Protein AF-A0AA39X319-F1 (afdb_monomer_lite)

Sequence (101 aa):
MASQQRSTSAAGTREKSYFEQQREELMAEIAMSFEHVLANINKLNRSLEAVITVGNEFSSVEALWSQFENVMGKEPEEVSDKSEAEGETSVGDQTEGASEA

Secondary structure (DSSP, 8-state):
----------SS--PPPHHHHHHHHHHHHHHHHHHHHHHHHHHHHHHHHHHHHHHHHTHHHHHHHHHHHHHHS----------------------------

Radius of gyration: 39.1 Å; chains: 1; bou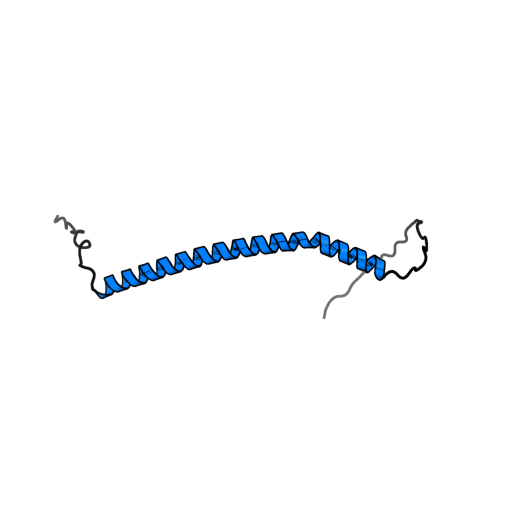nding box: 82×42×84 Å

Structure (mmCIF, N/CA/C/O backbone):
data_AF-A0AA39X319-F1
#
_entry.id   AF-A0AA39X319-F1
#
loop_
_atom_site.group_PDB
_atom_site.id
_atom_site.type_symbol
_atom_site.label_atom_id
_atom_site.label_alt_id
_atom_site.label_comp_id
_atom_site.label_asym_id
_atom_site.label_entity_id
_atom_site.label_seq_id
_atom_site.pdbx_PDB_ins_code
_atom_site.Cartn_x
_atom_site.Cartn_y
_atom_site.Cartn_z
_atom_site.occupancy
_atom_site.B_iso_or_equiv
_atom_site.auth_seq_id
_atom_site.auth_comp_id
_atom_site.auth_asym_id
_atom_site.auth_atom_id
_atom_site.pdbx_PDB_model_num
ATOM 1 N N . MET A 1 1 ? -29.409 -37.050 46.104 1.00 43.78 1 MET A N 1
ATOM 2 C CA . MET A 1 1 ? -28.922 -36.683 44.758 1.00 43.78 1 MET A CA 1
ATOM 3 C C . MET A 1 1 ? -29.501 -35.317 44.422 1.00 43.78 1 MET A C 1
ATOM 5 O O . MET A 1 1 ? -30.654 -35.242 44.029 1.00 43.78 1 MET A O 1
ATOM 9 N N . ALA A 1 2 ? -28.768 -34.241 44.709 1.00 43.66 2 ALA A N 1
ATOM 10 C CA . ALA A 1 2 ? -29.211 -32.876 44.434 1.00 43.66 2 ALA A CA 1
ATOM 11 C C . ALA A 1 2 ? -28.452 -32.373 43.202 1.00 43.66 2 ALA A C 1
ATOM 13 O O . ALA A 1 2 ? -27.233 -32.229 43.239 1.00 43.66 2 ALA A O 1
ATOM 14 N N . SER A 1 3 ? -29.179 -32.196 42.101 1.00 58.91 3 SER A N 1
ATOM 15 C CA . SER A 1 3 ? -28.662 -31.663 40.843 1.00 58.91 3 SER A CA 1
ATOM 16 C C . SER A 1 3 ? -28.376 -30.170 41.013 1.00 58.91 3 SER A C 1
ATOM 18 O O . SER A 1 3 ? -29.300 -29.374 41.182 1.00 58.91 3 SER A O 1
ATOM 20 N N . GLN A 1 4 ? -27.099 -29.784 40.998 1.00 54.69 4 GLN A N 1
ATOM 21 C CA . GLN A 1 4 ? -26.699 -28.385 40.887 1.00 54.69 4 GLN A CA 1
ATOM 22 C C . GLN A 1 4 ? -26.826 -27.954 39.424 1.00 54.69 4 GLN A C 1
ATOM 24 O O . GLN A 1 4 ? -25.937 -28.174 38.602 1.00 54.69 4 GLN A O 1
ATOM 29 N N . GLN A 1 5 ? -27.945 -27.309 39.107 1.00 56.59 5 GLN A N 1
ATOM 30 C CA . GLN A 1 5 ? -28.099 -26.554 37.874 1.00 56.59 5 GLN A CA 1
ATOM 31 C C . GLN A 1 5 ? -27.230 -25.293 37.980 1.00 56.59 5 GLN A C 1
ATOM 33 O O . GLN A 1 5 ? -27.588 -24.318 38.640 1.00 56.59 5 GLN A O 1
ATOM 38 N N . ARG A 1 6 ? -26.037 -25.331 37.381 1.00 53.41 6 ARG A N 1
ATOM 39 C CA . ARG A 1 6 ? -25.155 -24.168 37.257 1.00 53.41 6 ARG A CA 1
ATOM 40 C C . ARG A 1 6 ? -25.779 -23.215 36.237 1.00 53.41 6 ARG A C 1
ATOM 42 O O . ARG A 1 6 ? -25.636 -23.423 35.039 1.00 53.41 6 ARG A O 1
ATOM 49 N N . SER A 1 7 ? -26.482 -22.190 36.715 1.00 51.16 7 SER A N 1
ATOM 50 C CA . SER A 1 7 ? -27.016 -21.106 35.885 1.00 51.16 7 SER A CA 1
ATOM 51 C C . SER A 1 7 ? -25.885 -20.380 35.152 1.00 51.16 7 SER A C 1
ATOM 53 O O . SER A 1 7 ? -25.231 -19.492 35.696 1.00 51.16 7 SER A O 1
ATOM 55 N N . THR A 1 8 ? -25.639 -20.759 33.901 1.00 61.00 8 THR A N 1
ATOM 56 C CA . THR A 1 8 ? -24.801 -20.029 32.947 1.00 61.00 8 THR A CA 1
ATOM 57 C C . THR A 1 8 ? -25.681 -19.090 32.129 1.00 61.00 8 THR A C 1
ATOM 59 O O . THR A 1 8 ? -25.956 -19.346 30.963 1.00 61.00 8 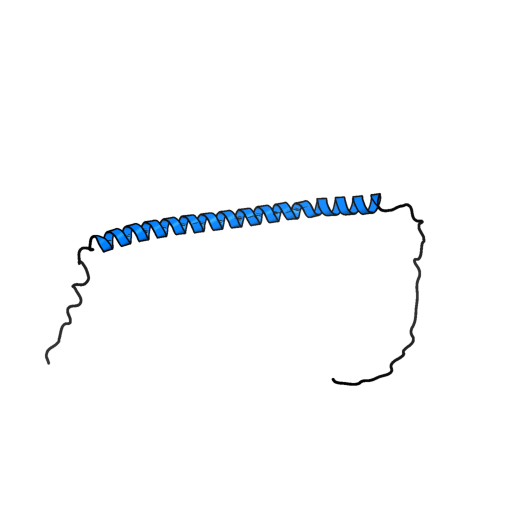THR A O 1
ATOM 62 N N . SER A 1 9 ? -26.183 -18.018 32.739 1.00 55.41 9 SER A N 1
ATOM 63 C CA . SER A 1 9 ? -26.995 -17.033 32.008 1.00 55.41 9 SER A CA 1
ATOM 64 C C . SER A 1 9 ? -27.017 -15.669 32.701 1.00 55.41 9 SER A C 1
ATOM 66 O O . SER A 1 9 ? -28.075 -15.140 33.019 1.00 55.41 9 SER A O 1
ATOM 68 N N . ALA A 1 10 ? -25.837 -15.101 32.968 1.00 53.03 10 ALA A N 1
ATOM 69 C CA . ALA A 1 10 ? -25.711 -13.718 33.449 1.00 53.03 10 ALA A CA 1
ATOM 70 C C . ALA A 1 10 ? -24.454 -12.995 32.918 1.00 53.03 10 ALA A C 1
ATOM 72 O O . ALA A 1 10 ? -23.988 -12.029 33.515 1.00 53.03 10 ALA A O 1
ATOM 73 N N . ALA A 1 11 ? -23.883 -13.458 31.801 1.00 53.50 11 ALA A N 1
ATOM 74 C CA . ALA A 1 11 ? -22.747 -12.802 31.141 1.00 53.50 11 ALA A CA 1
ATOM 75 C C . ALA A 1 11 ? -23.174 -11.879 29.978 1.00 53.50 11 ALA A C 1
ATOM 77 O O . ALA A 1 11 ? -22.328 -11.447 29.206 1.00 53.50 11 ALA A O 1
ATOM 78 N N . GLY A 1 12 ? -24.478 -11.616 29.823 1.00 57.47 12 GLY A N 1
ATOM 79 C CA . GLY A 1 12 ? -25.036 -11.020 28.604 1.00 57.47 12 GLY A CA 1
ATOM 80 C C . GLY A 1 12 ? -25.300 -9.514 28.614 1.00 57.47 12 GLY A C 1
ATOM 81 O O . GLY A 1 12 ? -25.478 -8.958 27.541 1.00 57.47 12 GLY A O 1
ATOM 82 N N . THR A 1 13 ? -25.345 -8.826 29.758 1.00 55.38 13 THR A N 1
ATOM 83 C CA . THR A 1 13 ? -25.791 -7.414 29.786 1.00 55.38 13 THR A CA 1
ATOM 84 C C . THR A 1 13 ? -25.182 -6.627 30.946 1.00 55.38 13 THR A C 1
ATOM 86 O O . THR A 1 13 ? -25.893 -5.995 31.726 1.00 55.38 13 THR A O 1
ATOM 89 N N . ARG A 1 14 ? -23.857 -6.675 31.118 1.00 65.94 14 ARG A N 1
ATOM 90 C CA . ARG A 1 14 ? -23.201 -5.601 31.877 1.00 65.94 14 ARG A CA 1
ATOM 91 C C . ARG A 1 14 ? -23.101 -4.420 30.924 1.00 65.94 14 ARG A C 1
ATOM 93 O O . ARG A 1 14 ? -22.454 -4.551 29.888 1.00 65.94 14 ARG A O 1
ATOM 100 N N . GLU A 1 15 ? -23.799 -3.326 31.225 1.00 74.94 15 GLU A N 1
ATOM 101 C CA . GLU A 1 15 ? -23.611 -2.076 30.491 1.00 74.94 15 GLU A CA 1
ATOM 102 C C . GLU A 1 15 ? -22.115 -1.756 30.483 1.00 74.94 15 GLU A C 1
ATOM 104 O O . GLU A 1 15 ? -21.471 -1.745 31.537 1.00 74.94 15 GLU A O 1
ATOM 109 N N . LYS A 1 16 ? -21.551 -1.601 29.279 1.00 79.12 16 LYS A N 1
ATOM 110 C CA . LYS A 1 16 ? -20.127 -1.321 29.102 1.00 79.12 16 LYS A CA 1
ATOM 111 C C . LYS A 1 16 ? -19.806 -0.041 29.855 1.00 79.12 16 LYS A C 1
ATOM 113 O O . LYS A 1 16 ? -20.472 0.976 29.645 1.00 79.12 16 LYS A O 1
ATOM 118 N N . SER A 1 17 ? -18.783 -0.095 30.702 1.00 90.25 17 SER A N 1
ATOM 119 C CA . SER A 1 17 ? -18.296 1.102 31.388 1.00 90.25 17 SER A CA 1
ATOM 120 C C . SER A 1 17 ? -17.900 2.160 30.354 1.00 90.25 17 SER A C 1
ATOM 122 O O . SER A 1 17 ? -17.485 1.817 29.246 1.00 90.25 17 SER A O 1
ATOM 124 N N . TYR A 1 18 ? -17.977 3.441 30.714 1.00 93.06 18 TYR A N 1
ATOM 125 C CA . TYR A 1 18 ? -17.542 4.547 29.853 1.00 93.06 18 TYR A CA 1
ATOM 126 C C . TYR A 1 18 ? -16.145 4.296 29.247 1.00 93.06 18 TYR A C 1
ATOM 128 O O . TYR A 1 18 ? -15.937 4.467 28.049 1.00 93.06 18 TYR A O 1
ATOM 136 N N . PHE A 1 19 ? -15.212 3.768 30.049 1.00 95.31 19 PHE A N 1
ATOM 137 C CA . PHE A 1 19 ? -13.868 3.408 29.586 1.00 95.31 19 PHE A CA 1
ATOM 138 C C . PHE A 1 19 ? -13.846 2.258 28.570 1.00 95.31 19 PHE A C 1
ATOM 140 O O . PHE A 1 19 ? -12.978 2.223 27.704 1.00 95.31 19 PHE A O 1
ATOM 147 N N . GLU A 1 20 ? -14.773 1.304 28.662 1.00 94.12 20 GLU A N 1
ATOM 148 C CA . GLU A 1 20 ? -14.863 0.198 27.704 1.00 94.12 20 GLU A CA 1
ATOM 149 C C . GLU A 1 20 ? -15.440 0.658 26.366 1.00 94.12 20 GLU A C 1
ATOM 151 O O . GLU A 1 20 ? -14.953 0.211 25.331 1.00 94.12 20 GLU A O 1
ATOM 156 N N . GLN A 1 21 ? -16.417 1.571 26.384 1.00 94.75 21 GLN A N 1
ATOM 157 C CA . GLN A 1 21 ? -16.941 2.193 25.163 1.00 94.75 21 GLN A CA 1
ATOM 158 C C . GLN A 1 21 ? -15.865 3.033 24.474 1.00 94.75 21 GLN A C 1
ATOM 160 O O . GLN A 1 21 ? -15.621 2.856 23.286 1.00 94.75 21 GLN A O 1
ATOM 165 N N . GLN A 1 22 ? -15.152 3.872 25.230 1.00 96.31 22 GLN A N 1
ATOM 166 C CA . GLN A 1 22 ? -14.077 4.691 24.673 1.00 96.31 22 GLN A CA 1
ATOM 167 C C . GLN A 1 22 ? -12.908 3.839 24.152 1.00 96.31 22 GLN A C 1
ATOM 169 O O . GLN A 1 22 ? -12.313 4.156 23.126 1.00 96.31 22 GLN A O 1
ATOM 174 N N . ARG A 1 23 ? -12.598 2.713 24.812 1.00 96.12 23 ARG A N 1
ATOM 175 C CA . ARG A 1 23 ? -11.630 1.737 24.291 1.00 96.12 23 ARG A CA 1
ATOM 176 C C . ARG A 1 23 ? -12.090 1.155 22.958 1.00 96.12 23 ARG A C 1
ATOM 178 O O . ARG A 1 23 ? -11.274 1.019 22.059 1.00 96.12 23 ARG A O 1
ATOM 185 N N . GLU A 1 24 ? -13.356 0.770 22.842 1.00 95.69 24 GLU A N 1
ATOM 186 C CA . GLU A 1 24 ? -13.903 0.189 21.613 1.00 95.69 24 GLU A CA 1
ATOM 187 C C . GLU A 1 24 ? -13.898 1.192 20.456 1.00 95.69 24 GLU A C 1
ATOM 189 O O . GLU A 1 24 ? -13.514 0.825 19.350 1.00 95.69 24 GLU A O 1
ATOM 194 N N . GLU A 1 25 ? -14.224 2.456 20.725 1.00 96.25 25 GLU A N 1
ATOM 195 C CA . GLU A 1 25 ? -14.136 3.545 19.749 1.00 96.25 25 GLU A CA 1
ATOM 196 C C . GLU A 1 25 ? -12.697 3.742 19.251 1.00 96.25 25 GLU A C 1
ATOM 198 O O . GLU A 1 25 ? -12.448 3.693 18.047 1.00 96.25 25 GLU A O 1
ATOM 203 N N . LEU A 1 26 ? -11.728 3.847 20.168 1.00 98.06 26 LEU A N 1
ATOM 204 C CA . LEU A 1 26 ? -10.310 3.951 19.810 1.00 98.06 26 LEU A CA 1
ATOM 205 C C . LEU A 1 26 ? -9.812 2.709 19.061 1.00 98.06 26 LEU A C 1
ATOM 207 O O . LEU A 1 26 ? -9.035 2.820 18.118 1.00 98.06 26 LEU A O 1
ATOM 211 N N . MET A 1 27 ? -10.253 1.511 19.451 1.00 97.75 27 MET A N 1
ATOM 212 C CA . MET A 1 27 ? -9.899 0.278 18.745 1.00 97.75 27 MET A CA 1
ATOM 213 C C . MET A 1 27 ? -10.478 0.244 17.329 1.00 97.75 27 MET A C 1
ATOM 215 O O . MET A 1 27 ? -9.794 -0.216 16.416 1.00 97.75 27 MET A O 1
ATOM 219 N N . ALA A 1 28 ? -11.701 0.738 17.134 1.00 97.69 28 ALA A N 1
ATOM 220 C CA . ALA A 1 28 ? -12.311 0.852 15.815 1.00 97.69 28 ALA A CA 1
ATOM 221 C C . ALA A 1 28 ? -11.559 1.866 14.940 1.00 97.69 28 ALA A C 1
ATOM 223 O O . ALA A 1 28 ? -11.273 1.577 13.779 1.00 97.69 28 ALA A O 1
ATOM 224 N N . GLU A 1 29 ? -11.166 3.013 15.499 1.00 98.12 29 GLU A N 1
ATOM 225 C CA . GLU A 1 29 ? -10.343 4.004 14.799 1.00 98.12 29 GLU A CA 1
ATOM 226 C C . GLU A 1 29 ? -8.978 3.430 14.401 1.00 98.12 29 GLU A C 1
ATOM 228 O O . GLU A 1 29 ? -8.557 3.547 13.247 1.00 98.12 29 GLU A O 1
ATOM 233 N N . ILE A 1 30 ? -8.318 2.724 15.324 1.00 98.12 30 ILE A N 1
ATOM 234 C CA . ILE A 1 30 ? -7.058 2.030 15.053 1.00 98.12 30 ILE A CA 1
ATOM 235 C C . ILE A 1 30 ? -7.246 1.007 13.926 1.00 98.12 30 ILE A C 1
ATOM 237 O O . ILE A 1 30 ? -6.440 0.983 12.996 1.00 98.12 30 ILE A O 1
ATOM 241 N N . ALA A 1 31 ? -8.309 0.201 13.955 1.00 98.19 31 ALA A N 1
ATOM 242 C CA . ALA A 1 31 ? -8.588 -0.781 12.909 1.00 98.19 31 ALA A CA 1
ATOM 243 C C . ALA A 1 31 ? -8.762 -0.121 11.530 1.00 98.19 31 ALA A C 1
ATOM 245 O O . ALA A 1 31 ? -8.096 -0.528 10.577 1.00 98.19 31 ALA A O 1
ATOM 246 N N . MET A 1 32 ? -9.555 0.953 11.436 1.00 98.19 32 MET A N 1
ATOM 247 C CA . MET A 1 32 ? -9.712 1.723 10.194 1.00 98.19 32 MET A CA 1
ATOM 248 C C . MET A 1 32 ? -8.375 2.299 9.706 1.00 98.19 32 MET A C 1
ATOM 250 O O . MET A 1 32 ? -8.055 2.235 8.518 1.00 98.19 32 MET A O 1
ATOM 254 N N . SER A 1 33 ? -7.550 2.819 10.620 1.00 98.00 33 SER A N 1
ATOM 255 C CA . SER A 1 33 ? -6.226 3.341 10.271 1.00 98.00 33 SER A CA 1
ATOM 256 C C . SER A 1 33 ? -5.301 2.248 9.717 1.00 98.00 33 SER A C 1
ATOM 258 O O . SER A 1 33 ? -4.581 2.480 8.744 1.00 98.00 33 SER A O 1
ATOM 260 N N . PHE A 1 34 ? -5.368 1.028 10.261 1.00 98.00 34 PHE A N 1
ATOM 261 C CA . PHE A 1 34 ? -4.608 -0.112 9.755 1.00 98.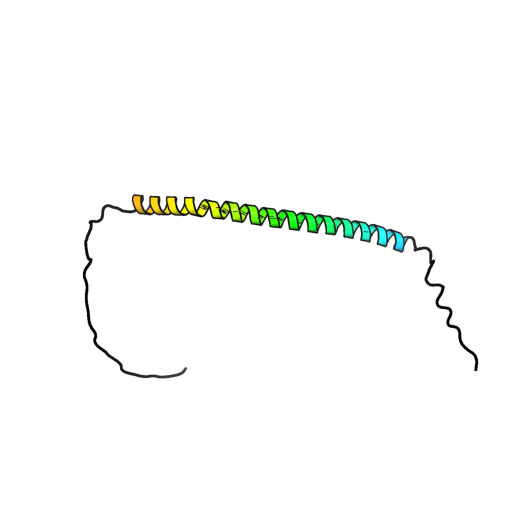00 34 PHE A CA 1
ATOM 262 C C . PHE A 1 34 ? -5.084 -0.556 8.375 1.00 98.00 34 PHE A C 1
ATOM 264 O O . PHE A 1 34 ? -4.249 -0.822 7.512 1.00 98.00 34 PHE A O 1
ATOM 271 N N . GLU A 1 35 ? -6.392 -0.585 8.125 1.00 98.12 35 GLU A N 1
ATOM 272 C CA . GLU A 1 35 ? -6.932 -0.878 6.793 1.00 98.12 35 GLU A CA 1
ATOM 273 C C . GLU A 1 35 ? -6.433 0.131 5.752 1.00 98.12 35 GLU A C 1
ATOM 275 O O . GLU A 1 35 ? -6.002 -0.256 4.662 1.00 98.12 35 GLU A O 1
ATOM 280 N N . HIS A 1 36 ? -6.391 1.418 6.110 1.00 98.19 36 HIS A N 1
ATOM 281 C CA . HIS A 1 36 ? -5.823 2.461 5.257 1.00 98.19 36 HIS A CA 1
ATOM 282 C C . HIS A 1 36 ? -4.332 2.226 4.977 1.00 98.19 36 HIS A C 1
ATOM 284 O O . HIS A 1 36 ? -3.894 2.333 3.830 1.00 98.19 36 HIS A O 1
ATOM 290 N N . VAL A 1 37 ? -3.538 1.876 5.995 1.00 98.44 37 VAL A N 1
ATOM 291 C CA . VAL A 1 37 ? -2.110 1.559 5.822 1.00 98.44 37 VAL A CA 1
ATOM 292 C C . VAL A 1 37 ? -1.923 0.344 4.911 1.00 98.44 37 VAL A C 1
ATOM 294 O O . VAL A 1 37 ? -1.102 0.397 3.995 1.00 98.44 37 VAL A O 1
ATOM 297 N N . LEU A 1 38 ? -2.707 -0.719 5.093 1.00 98.31 38 LEU A N 1
ATOM 298 C CA . LEU A 1 38 ? -2.655 -1.914 4.245 1.00 98.31 38 LEU A CA 1
ATOM 299 C C . LEU A 1 38 ? -3.007 -1.591 2.788 1.00 98.31 38 LEU A C 1
ATOM 301 O O . LEU A 1 38 ? -2.302 -2.014 1.869 1.00 98.31 38 LEU A O 1
ATOM 305 N N . ALA A 1 39 ? -4.055 -0.796 2.560 1.00 98.25 39 ALA A N 1
ATOM 306 C CA . ALA A 1 39 ? -4.419 -0.333 1.225 1.00 98.25 39 ALA A CA 1
ATOM 307 C C . ALA A 1 39 ? -3.291 0.496 0.583 1.00 98.25 39 ALA A C 1
ATOM 309 O O . ALA A 1 39 ? -2.961 0.296 -0.590 1.00 98.25 39 ALA A O 1
ATOM 310 N N . ASN A 1 40 ? -2.654 1.377 1.358 1.00 98.19 40 ASN A N 1
ATOM 311 C CA . ASN A 1 40 ? -1.530 2.188 0.898 1.00 98.19 40 ASN A CA 1
ATOM 312 C C . ASN A 1 40 ? -0.302 1.339 0.547 1.00 98.19 40 ASN A C 1
ATOM 314 O O . ASN A 1 40 ? 0.313 1.576 -0.491 1.00 98.19 40 ASN A O 1
ATOM 318 N N . ILE A 1 41 ? 0.032 0.325 1.352 1.00 98.19 41 ILE A N 1
ATOM 319 C CA . ILE A 1 41 ? 1.140 -0.600 1.069 1.00 98.19 41 ILE A CA 1
ATOM 320 C C . ILE A 1 41 ? 0.866 -1.393 -0.210 1.00 98.19 41 ILE A C 1
ATOM 322 O O . ILE A 1 41 ? 1.743 -1.495 -1.065 1.00 98.19 41 ILE A O 1
ATOM 326 N N . ASN A 1 42 ? -0.356 -1.895 -0.393 1.00 97.88 42 ASN A N 1
ATOM 327 C CA . ASN A 1 42 ? -0.732 -2.601 -1.619 1.00 97.88 42 ASN A CA 1
ATOM 328 C C . ASN A 1 42 ? -0.629 -1.694 -2.854 1.00 97.88 42 ASN A C 1
ATOM 330 O O . ASN A 1 42 ? -0.168 -2.125 -3.912 1.00 97.88 42 ASN A O 1
ATOM 334 N N . LYS A 1 43 ? -1.019 -0.420 -2.727 1.00 98.12 43 LYS A N 1
ATOM 335 C CA . LYS A 1 43 ? -0.855 0.571 -3.797 1.00 98.12 43 LYS A CA 1
ATOM 336 C C . LYS A 1 43 ? 0.621 0.846 -4.094 1.00 98.12 43 LYS A C 1
ATOM 338 O O . LYS A 1 43 ? 1.000 0.890 -5.262 1.00 98.12 43 LYS A O 1
ATOM 343 N N . LEU A 1 44 ? 1.442 1.007 -3.057 1.00 97.94 44 LEU A N 1
ATOM 344 C CA . LEU A 1 44 ? 2.882 1.215 -3.188 1.00 97.94 44 LEU A CA 1
ATOM 345 C C . LEU A 1 44 ? 3.549 0.026 -3.887 1.00 97.94 44 LEU A C 1
ATOM 347 O O . LEU A 1 44 ? 4.317 0.225 -4.822 1.00 97.94 44 LEU A O 1
ATOM 351 N N . ASN A 1 45 ? 3.217 -1.200 -3.490 1.00 98.12 45 ASN A N 1
ATOM 352 C CA . ASN A 1 45 ? 3.762 -2.411 -4.094 1.00 98.12 45 ASN A CA 1
ATOM 353 C C . ASN A 1 45 ? 3.471 -2.471 -5.608 1.00 98.12 45 ASN A C 1
ATOM 355 O O . ASN A 1 45 ? 4.405 -2.568 -6.398 1.00 98.12 45 ASN A O 1
ATOM 359 N N . ARG A 1 46 ? 2.219 -2.233 -6.025 1.00 98.00 46 ARG A N 1
ATOM 360 C CA . ARG A 1 46 ? 1.865 -2.137 -7.456 1.00 98.00 46 ARG A CA 1
ATOM 361 C C . ARG A 1 46 ? 2.624 -1.030 -8.185 1.00 98.00 46 ARG A C 1
ATOM 363 O O . ARG A 1 46 ? 2.984 -1.186 -9.347 1.00 98.00 46 ARG A O 1
ATOM 370 N N . SER A 1 47 ? 2.857 0.105 -7.522 1.00 96.75 47 SER A N 1
ATOM 371 C CA . SER A 1 47 ? 3.640 1.192 -8.118 1.00 96.75 47 SER A CA 1
ATOM 372 C C . SER A 1 47 ? 5.111 0.811 -8.308 1.00 96.75 47 SER A C 1
ATOM 374 O O . SER A 1 47 ? 5.690 1.166 -9.329 1.00 96.75 47 SER A O 1
ATOM 376 N N . LEU A 1 48 ? 5.696 0.038 -7.386 1.00 97.88 48 LEU A N 1
ATOM 377 C CA . LEU A 1 48 ? 7.056 -0.482 -7.525 1.00 97.88 48 LEU A CA 1
ATOM 378 C C . LEU A 1 48 ? 7.146 -1.500 -8.661 1.00 97.88 48 LEU A C 1
ATOM 380 O O . LEU A 1 48 ? 8.054 -1.402 -9.475 1.00 97.88 48 LEU A O 1
ATOM 384 N N . GLU A 1 49 ? 6.189 -2.421 -8.770 1.00 97.06 49 GLU A N 1
ATOM 385 C CA . GLU A 1 49 ? 6.121 -3.367 -9.891 1.00 97.06 49 GLU A CA 1
ATOM 386 C C . GLU A 1 49 ? 6.012 -2.645 -11.241 1.00 97.06 49 GLU A C 1
ATOM 388 O O . GLU A 1 49 ? 6.710 -2.997 -12.194 1.00 97.06 49 GLU A O 1
ATOM 393 N N . ALA A 1 50 ? 5.193 -1.591 -11.318 1.00 96.00 50 ALA A N 1
ATOM 394 C CA . ALA A 1 50 ? 5.086 -0.763 -12.515 1.00 96.00 50 ALA A CA 1
ATOM 395 C C . ALA A 1 50 ? 6.414 -0.064 -12.848 1.00 96.00 50 ALA A C 1
ATOM 397 O O . ALA A 1 50 ? 6.838 -0.078 -14.001 1.00 96.00 50 ALA A O 1
ATOM 398 N N . VAL A 1 51 ? 7.101 0.506 -11.850 1.00 96.12 51 VAL A N 1
ATOM 399 C CA . VAL A 1 51 ? 8.414 1.146 -12.039 1.00 96.12 51 VAL A CA 1
ATOM 400 C C . VAL A 1 51 ? 9.474 0.136 -12.477 1.00 96.12 51 VAL A C 1
ATOM 402 O O . VAL A 1 51 ? 10.234 0.437 -13.390 1.00 96.12 51 VAL A O 1
ATOM 405 N N . ILE A 1 52 ? 9.515 -1.062 -11.885 1.00 93.44 52 ILE A N 1
ATOM 406 C CA . ILE A 1 52 ? 10.437 -2.137 -12.288 1.00 93.4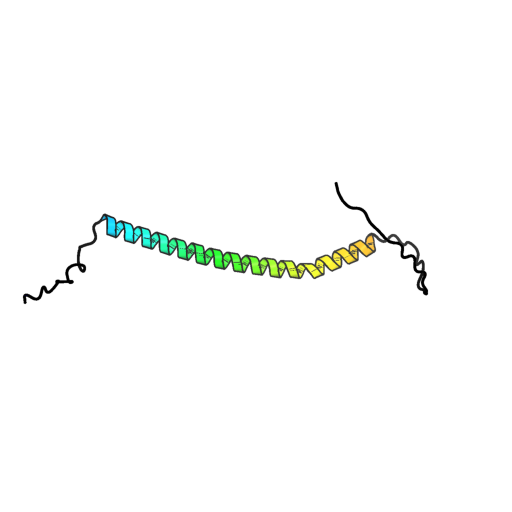4 52 ILE A CA 1
ATOM 407 C C . ILE A 1 52 ? 10.166 -2.552 -13.735 1.00 93.44 52 ILE A C 1
ATOM 409 O O . ILE A 1 52 ? 11.099 -2.678 -14.523 1.00 93.44 52 ILE A O 1
ATOM 413 N N . THR A 1 53 ? 8.892 -2.711 -14.101 1.00 94.81 53 THR A N 1
ATOM 414 C CA . THR A 1 53 ? 8.491 -3.050 -15.472 1.00 94.81 53 THR A CA 1
ATOM 415 C C . THR A 1 53 ? 8.985 -1.993 -16.457 1.00 94.81 53 THR A C 1
ATOM 417 O O . THR A 1 53 ? 9.666 -2.335 -17.415 1.00 94.81 53 THR A O 1
ATOM 420 N N . VAL A 1 54 ? 8.732 -0.707 -16.186 1.00 91.25 54 VAL A N 1
ATOM 421 C CA . VAL A 1 54 ? 9.239 0.402 -17.015 1.00 91.25 54 VAL A CA 1
ATOM 422 C C . VAL A 1 54 ? 10.771 0.438 -17.037 1.00 91.25 54 VAL A C 1
ATOM 424 O O . VAL A 1 54 ? 11.360 0.715 -18.075 1.00 91.25 54 VAL A O 1
ATOM 427 N N . GLY A 1 55 ? 11.430 0.130 -15.918 1.00 91.19 55 GLY A N 1
ATOM 428 C CA . GLY A 1 55 ? 12.886 0.029 -15.832 1.00 91.19 55 GLY A CA 1
ATOM 429 C C . GLY A 1 55 ? 13.463 -1.021 -16.783 1.00 91.19 55 GLY A C 1
ATOM 430 O O . GLY A 1 55 ? 14.449 -0.750 -17.464 1.00 91.19 55 GLY A O 1
ATOM 431 N N . ASN A 1 56 ? 12.814 -2.182 -16.892 1.00 91.75 56 ASN A N 1
ATOM 432 C CA . ASN A 1 56 ? 13.232 -3.244 -17.808 1.00 91.75 56 ASN A CA 1
ATOM 433 C C . ASN A 1 56 ? 13.125 -2.825 -19.284 1.00 91.75 56 ASN A C 1
ATOM 435 O O . ASN A 1 56 ? 13.959 -3.235 -20.090 1.00 91.75 56 ASN A O 1
ATOM 439 N N . GLU A 1 57 ? 12.163 -1.967 -19.641 1.00 91.00 57 GLU A N 1
ATOM 440 C CA . GLU A 1 57 ? 12.027 -1.445 -21.012 1.00 91.00 57 GLU A CA 1
ATOM 441 C C . GLU A 1 57 ? 13.253 -0.619 -21.455 1.00 91.00 57 GLU A C 1
ATOM 443 O O . GLU A 1 57 ? 13.554 -0.526 -22.649 1.00 91.00 57 GLU A O 1
ATOM 448 N N . PHE A 1 58 ? 14.030 -0.075 -20.509 1.00 91.50 58 PHE A N 1
ATOM 449 C CA . PHE A 1 58 ? 15.279 0.628 -20.811 1.00 91.50 58 PHE A CA 1
ATOM 450 C C . PHE A 1 58 ? 16.471 -0.296 -21.097 1.00 91.50 58 PHE A C 1
ATOM 452 O O . PHE A 1 58 ? 17.497 0.201 -21.556 1.00 91.50 58 PHE A O 1
ATOM 459 N N . SER A 1 59 ? 16.354 -1.619 -20.927 1.00 88.75 59 SER A N 1
ATOM 460 C CA . SER A 1 59 ? 17.432 -2.566 -21.271 1.00 88.75 59 SER A CA 1
ATOM 461 C C . SER A 1 59 ? 17.800 -2.510 -22.762 1.00 88.75 59 SER A C 1
ATOM 463 O O . SER A 1 59 ? 18.971 -2.574 -23.135 1.00 88.75 59 SER A O 1
ATOM 465 N N . SER A 1 60 ? 16.810 -2.300 -23.636 1.00 88.25 60 SER A N 1
ATOM 466 C CA . SER A 1 60 ? 17.053 -2.094 -25.071 1.00 88.25 60 SER A CA 1
ATOM 467 C C . SER A 1 60 ? 17.851 -0.814 -25.352 1.00 88.25 60 SER A C 1
ATOM 469 O O . SER A 1 60 ? 18.719 -0.794 -26.222 1.00 88.25 60 SER A O 1
ATOM 471 N N . VAL A 1 61 ? 17.592 0.246 -24.581 1.00 90.06 61 VAL A N 1
ATOM 472 C CA . VAL A 1 61 ? 18.303 1.524 -24.670 1.00 90.06 61 VAL A CA 1
ATOM 473 C C . VAL A 1 61 ? 19.734 1.357 -24.165 1.00 90.06 61 VAL A C 1
ATOM 475 O O . VAL A 1 61 ? 20.660 1.783 -24.845 1.00 90.06 61 VAL A O 1
ATOM 478 N N . GLU A 1 62 ? 19.938 0.676 -23.038 1.00 88.81 62 GLU A N 1
ATOM 479 C CA . GLU A 1 62 ? 21.266 0.322 -22.518 1.00 88.81 62 GLU A CA 1
ATOM 480 C C . GLU A 1 62 ? 22.106 -0.437 -23.559 1.00 88.81 62 GLU A C 1
ATOM 482 O O . GLU A 1 62 ? 23.248 -0.059 -23.821 1.00 88.81 62 GLU A O 1
ATOM 487 N N . ALA A 1 63 ? 21.530 -1.447 -24.219 1.00 90.62 63 ALA A N 1
ATOM 488 C CA . ALA A 1 63 ? 22.215 -2.198 -25.269 1.00 90.62 63 ALA A CA 1
ATOM 489 C C . ALA A 1 63 ? 22.633 -1.308 -26.455 1.00 90.62 63 ALA A C 1
ATOM 491 O O . ALA A 1 63 ? 23.728 -1.470 -26.996 1.00 90.62 63 ALA A O 1
ATOM 492 N N . LEU A 1 64 ? 21.796 -0.337 -26.838 1.00 90.19 64 LEU A N 1
ATOM 493 C CA . LEU A 1 64 ? 22.122 0.629 -27.891 1.00 90.19 64 LEU A CA 1
ATOM 494 C C . LEU A 1 64 ? 23.255 1.574 -27.479 1.00 90.19 64 LEU A C 1
ATOM 496 O O . LEU A 1 64 ? 24.141 1.843 -28.289 1.00 90.19 64 LEU A O 1
ATOM 500 N N . TRP A 1 65 ? 23.264 2.053 -26.233 1.00 91.81 65 TRP A N 1
ATOM 501 C CA . TRP A 1 65 ? 24.367 2.874 -25.725 1.00 91.81 65 TRP A CA 1
ATOM 502 C C . TRP A 1 65 ? 25.668 2.078 -25.626 1.00 91.81 65 TRP A C 1
ATOM 504 O O . TRP A 1 65 ? 26.711 2.596 -26.011 1.00 91.81 65 TRP A O 1
ATOM 514 N N . SER A 1 66 ? 25.609 0.809 -25.218 1.00 89.88 66 SER A N 1
ATOM 515 C CA . SER A 1 66 ? 26.766 -0.093 -25.234 1.00 89.88 66 SER A CA 1
ATOM 516 C C . SER A 1 66 ? 27.293 -0.315 -26.656 1.00 89.88 66 SER A C 1
ATOM 518 O O . SER A 1 66 ? 28.497 -0.244 -26.899 1.00 89.88 66 SER A O 1
ATOM 520 N N . GLN A 1 67 ? 26.402 -0.517 -27.632 1.00 86.62 67 GLN A N 1
ATOM 521 C CA . GLN A 1 67 ? 26.791 -0.646 -29.035 1.00 86.62 67 GLN A CA 1
ATOM 522 C C . GLN A 1 67 ? 27.423 0.644 -29.569 1.00 86.62 67 GLN A C 1
ATOM 524 O O . GLN A 1 67 ? 28.425 0.585 -30.279 1.00 86.62 67 GLN A O 1
ATOM 529 N N . PHE A 1 68 ? 26.862 1.799 -29.215 1.00 88.25 68 PHE A N 1
ATOM 530 C CA . PHE A 1 68 ? 27.409 3.100 -29.576 1.00 88.25 68 PHE A CA 1
ATOM 531 C C . PHE A 1 68 ? 28.797 3.321 -28.965 1.00 88.25 68 PHE A C 1
ATOM 533 O O . PHE A 1 68 ? 29.720 3.683 -29.688 1.00 88.25 68 PHE A O 1
ATOM 540 N N . GLU A 1 69 ? 28.979 3.046 -27.671 1.00 88.88 69 GLU A N 1
ATOM 541 C CA . GLU A 1 69 ? 30.281 3.125 -27.000 1.00 88.88 69 GLU A CA 1
ATOM 542 C C . GLU A 1 69 ? 31.306 2.209 -27.674 1.00 88.88 69 GLU A C 1
ATOM 544 O O . GLU A 1 69 ? 32.411 2.642 -27.982 1.00 88.88 69 GLU A O 1
ATOM 549 N N . ASN A 1 70 ? 30.927 0.975 -28.003 1.00 85.06 70 ASN A N 1
ATOM 550 C CA . ASN A 1 70 ? 31.817 0.020 -28.660 1.00 85.06 70 ASN A CA 1
ATOM 551 C C . ASN A 1 70 ? 32.200 0.437 -30.098 1.00 85.06 70 ASN A C 1
ATOM 553 O O . ASN A 1 70 ? 33.223 -0.006 -30.613 1.00 85.06 70 ASN A O 1
ATOM 557 N N . VAL A 1 71 ? 31.389 1.271 -30.761 1.00 83.94 71 VAL A N 1
ATOM 558 C CA . VAL A 1 71 ? 31.682 1.845 -32.090 1.00 83.94 71 VAL A CA 1
ATOM 559 C C . VAL A 1 71 ? 32.518 3.120 -31.979 1.00 83.94 71 VAL A C 1
ATOM 561 O O . VAL A 1 71 ? 33.398 3.340 -32.803 1.00 83.94 71 VAL A O 1
ATOM 564 N N . MET A 1 72 ? 32.272 3.947 -30.963 1.00 80.12 72 MET A N 1
ATOM 565 C CA . MET A 1 72 ? 32.987 5.210 -30.752 1.00 80.12 72 MET A CA 1
ATOM 566 C C . MET A 1 72 ? 34.334 5.029 -30.042 1.00 80.12 72 MET A C 1
ATOM 568 O O . MET A 1 72 ? 35.226 5.852 -30.215 1.00 80.12 72 MET A O 1
ATOM 572 N N . GLY A 1 73 ? 34.478 3.971 -29.241 1.00 71.31 73 GLY A N 1
ATOM 573 C CA . GLY A 1 73 ? 35.702 3.603 -28.528 1.00 71.31 73 GLY A CA 1
ATOM 574 C C . GLY A 1 73 ? 36.621 2.663 -29.311 1.00 71.31 73 GLY A C 1
ATOM 575 O O . GLY A 1 73 ? 37.748 2.423 -28.885 1.00 71.31 73 GLY A O 1
ATOM 576 N N . LYS A 1 74 ? 36.173 2.141 -30.461 1.00 65.44 74 LYS A N 1
ATOM 577 C CA . LYS A 1 74 ? 37.052 1.452 -31.408 1.00 65.44 74 LYS A CA 1
ATOM 578 C C . LYS A 1 74 ? 37.780 2.487 -32.259 1.00 65.44 74 LYS A C 1
ATOM 580 O O . LYS A 1 74 ? 37.239 2.988 -33.242 1.00 65.44 74 LYS A O 1
ATOM 585 N N . GLU A 1 75 ? 39.033 2.768 -31.912 1.00 61.81 75 GLU A N 1
ATOM 586 C CA . GLU A 1 75 ? 39.996 3.204 -32.926 1.00 61.81 75 GLU A CA 1
ATOM 587 C C . GLU A 1 75 ? 40.073 2.123 -34.025 1.00 61.81 75 GLU A C 1
ATOM 589 O O . GLU A 1 75 ? 39.853 0.942 -33.728 1.00 61.81 75 GLU A O 1
ATOM 594 N N . PRO A 1 76 ? 40.321 2.486 -35.298 1.00 55.31 76 PRO A N 1
ATOM 595 C CA . PRO A 1 76 ? 40.440 1.528 -36.391 1.00 55.31 76 PRO A CA 1
ATOM 596 C C . PRO A 1 76 ? 41.760 0.756 -36.264 1.00 55.31 76 PRO A C 1
ATOM 598 O O . PRO A 1 76 ? 42.681 0.944 -37.050 1.00 55.31 76 PRO A O 1
ATOM 601 N N . GLU A 1 77 ? 41.865 -0.099 -35.254 1.00 53.59 77 GLU A N 1
ATOM 602 C CA . GLU A 1 77 ? 42.898 -1.120 -35.177 1.00 53.59 77 GLU A CA 1
ATOM 603 C C . GLU A 1 77 ? 42.515 -2.251 -36.134 1.00 53.59 77 GLU A C 1
ATOM 605 O O . GLU A 1 77 ? 41.370 -2.710 -36.205 1.00 53.59 77 GLU A O 1
ATOM 610 N N . GLU A 1 78 ? 43.500 -2.603 -36.943 1.00 46.31 78 GLU A N 1
ATOM 611 C CA . GLU A 1 78 ? 43.422 -3.411 -38.141 1.00 46.31 78 GLU A CA 1
ATOM 612 C C . GLU A 1 78 ? 42.692 -4.742 -37.937 1.00 46.31 78 GLU A C 1
ATOM 614 O O . GLU A 1 78 ? 42.786 -5.415 -36.908 1.00 46.31 78 GLU A O 1
ATOM 619 N N . VAL A 1 79 ? 42.011 -5.159 -39.002 1.00 51.28 79 VAL A N 1
ATOM 620 C CA . VAL A 1 79 ? 41.529 -6.523 -39.202 1.00 51.28 79 VAL A CA 1
ATOM 621 C C . VAL A 1 79 ? 42.748 -7.456 -39.223 1.00 51.28 79 VAL A C 1
ATOM 623 O O . VAL A 1 79 ? 43.290 -7.753 -40.283 1.00 51.28 79 VAL A O 1
ATOM 626 N N . SER A 1 80 ? 43.213 -7.907 -38.057 1.00 39.03 80 SER A N 1
ATOM 627 C CA . SER A 1 80 ? 44.123 -9.047 -37.959 1.00 39.03 80 SER A CA 1
ATOM 628 C C . SER A 1 80 ? 43.294 -10.316 -37.810 1.00 39.03 80 SER A C 1
ATOM 630 O O . SER A 1 80 ? 42.891 -10.756 -36.736 1.00 39.03 80 SER A O 1
ATOM 632 N N . ASP A 1 81 ? 42.998 -10.854 -38.982 1.00 47.31 81 ASP A N 1
ATOM 633 C CA . ASP A 1 81 ? 42.534 -12.205 -39.228 1.00 47.31 81 ASP A CA 1
ATOM 634 C C . ASP A 1 81 ? 43.424 -13.216 -38.481 1.00 47.31 81 ASP A C 1
ATOM 636 O O . ASP A 1 81 ? 44.621 -13.313 -38.756 1.00 47.31 81 ASP A O 1
ATOM 640 N N . LYS A 1 82 ? 42.852 -13.958 -37.529 1.00 42.00 82 LYS A N 1
ATOM 641 C CA . LYS A 1 82 ? 43.357 -15.267 -37.084 1.00 42.00 82 LYS A CA 1
ATOM 642 C C . LYS A 1 82 ? 42.187 -16.162 -36.697 1.00 42.00 82 LYS A C 1
ATOM 644 O O . LYS A 1 82 ? 41.928 -16.437 -35.526 1.00 42.00 82 LYS A O 1
ATOM 649 N N . SER A 1 83 ? 41.479 -16.603 -37.729 1.00 43.28 83 SER A N 1
ATOM 650 C CA . SER A 1 83 ? 40.917 -17.954 -37.746 1.00 43.28 83 SER A CA 1
ATOM 651 C C . SER A 1 83 ? 42.030 -18.961 -38.090 1.00 43.28 83 SER A C 1
ATOM 653 O O . SER A 1 83 ? 43.045 -18.565 -38.654 1.00 43.28 83 SER A O 1
ATOM 655 N N . GLU A 1 84 ? 41.784 -20.242 -37.788 1.00 37.19 84 GLU A N 1
ATOM 656 C CA . GLU A 1 84 ? 42.643 -21.442 -37.943 1.00 37.19 84 GLU A CA 1
ATOM 657 C C . GLU A 1 84 ? 43.565 -21.771 -36.747 1.00 37.19 84 GLU A C 1
ATOM 659 O O . GLU A 1 84 ? 44.290 -20.910 -36.264 1.00 37.19 84 GLU A O 1
ATOM 664 N N . ALA A 1 85 ? 43.727 -23.003 -36.256 1.00 37.81 85 ALA A N 1
ATOM 665 C CA . ALA A 1 85 ? 42.977 -24.266 -36.156 1.00 37.81 85 ALA A CA 1
ATOM 666 C C . ALA A 1 85 ? 44.007 -25.315 -35.652 1.00 37.81 85 ALA A C 1
ATOM 668 O O . ALA A 1 85 ? 45.169 -25.226 -36.034 1.00 37.81 85 ALA A O 1
ATOM 669 N N . GLU A 1 86 ? 43.559 -26.307 -34.862 1.00 36.38 86 GLU A N 1
ATOM 670 C CA . GLU A 1 86 ? 44.245 -27.598 -34.578 1.00 36.38 86 GLU A CA 1
ATOM 671 C C . GLU A 1 86 ? 45.522 -27.526 -33.695 1.00 36.38 86 GLU A C 1
ATOM 673 O O . GLU A 1 86 ? 46.269 -26.563 -33.723 1.00 36.38 86 GLU A O 1
ATOM 678 N N . GLY A 1 87 ? 45.884 -28.468 -32.821 1.00 30.52 87 GLY A N 1
ATOM 679 C CA . GLY A 1 87 ? 45.406 -29.797 -32.457 1.00 30.52 87 GLY A CA 1
ATOM 680 C C . GLY A 1 87 ? 46.437 -30.439 -31.496 1.00 30.52 87 GLY A C 1
ATOM 681 O O . GLY A 1 87 ? 47.603 -30.064 -31.493 1.00 30.52 87 GLY A O 1
ATOM 682 N N . GLU A 1 88 ? 45.971 -31.393 -30.686 1.00 33.41 88 GLU A N 1
ATOM 683 C CA . GLU A 1 88 ? 46.721 -32.477 -30.012 1.00 33.41 88 GLU A CA 1
ATOM 684 C C . GLU A 1 88 ? 47.736 -32.219 -28.862 1.00 33.41 88 GLU A C 1
ATOM 686 O O . GLU A 1 88 ? 48.886 -31.834 -29.032 1.00 33.41 88 GLU A O 1
ATOM 691 N N . THR A 1 89 ? 47.271 -32.607 -27.664 1.00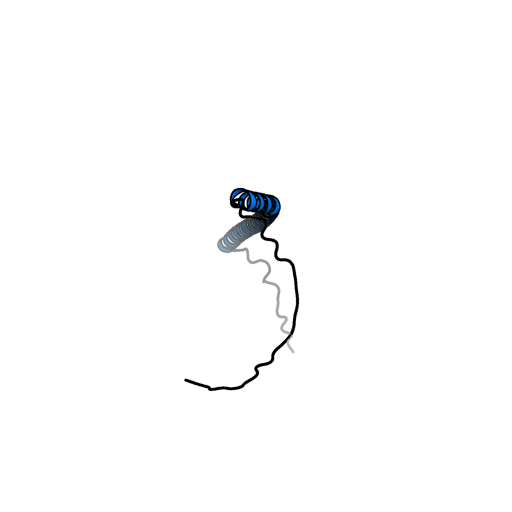 31.47 89 THR A N 1
ATOM 692 C CA . THR A 1 89 ? 47.884 -33.510 -26.658 1.00 31.47 89 THR A CA 1
ATOM 693 C C . THR A 1 89 ? 49.375 -33.396 -26.286 1.00 31.47 89 THR A C 1
ATOM 695 O O . THR A 1 89 ? 50.249 -33.786 -27.049 1.00 31.47 89 THR A O 1
ATOM 698 N N . SER A 1 90 ? 49.649 -33.164 -24.995 1.00 35.34 90 SER A N 1
ATOM 699 C CA . SER A 1 90 ? 50.508 -34.082 -24.227 1.00 35.34 90 SER A CA 1
ATOM 700 C C . SER A 1 90 ? 50.229 -33.995 -22.727 1.00 35.34 90 SER A C 1
ATOM 702 O O . SER A 1 90 ? 50.257 -32.932 -22.115 1.00 35.34 90 SER A O 1
ATOM 704 N N . VAL A 1 91 ? 49.971 -35.173 -22.170 1.00 39.06 91 VAL A N 1
ATOM 705 C CA . VAL A 1 91 ? 49.825 -35.527 -20.759 1.00 39.06 91 VAL A CA 1
ATOM 706 C C . VAL A 1 91 ? 51.059 -35.124 -19.943 1.00 39.06 91 VAL A C 1
ATOM 708 O O . VAL A 1 91 ? 52.189 -35.251 -20.411 1.00 39.06 91 VAL A O 1
ATOM 711 N N . GLY A 1 92 ? 50.817 -34.709 -18.699 1.00 35.22 92 GLY A N 1
ATOM 712 C CA . GLY A 1 92 ? 51.819 -34.490 -17.658 1.00 35.22 92 GLY A CA 1
ATOM 713 C C . GLY A 1 92 ? 51.173 -34.548 -16.274 1.00 35.22 92 GLY A C 1
ATOM 714 O O . GLY A 1 92 ? 51.123 -33.548 -15.569 1.00 35.22 92 GLY A O 1
ATOM 715 N N . ASP A 1 93 ? 50.616 -35.711 -15.939 1.00 38.53 93 ASP A N 1
ATOM 716 C CA . ASP A 1 93 ? 50.304 -36.111 -14.566 1.00 38.53 93 ASP A CA 1
ATOM 717 C C . ASP A 1 93 ? 51.607 -36.253 -13.759 1.00 38.53 93 ASP A C 1
ATOM 719 O O . ASP A 1 93 ? 52.543 -36.905 -14.227 1.00 38.53 93 ASP A O 1
ATOM 723 N N . GLN A 1 94 ? 51.663 -35.620 -12.580 1.00 45.50 94 GLN A N 1
ATOM 724 C CA . GLN A 1 94 ? 52.424 -36.070 -11.405 1.00 45.50 94 GLN A CA 1
ATOM 725 C C . GLN A 1 94 ? 51.996 -35.278 -10.150 1.00 45.50 94 GLN A C 1
ATOM 727 O O . GLN A 1 94 ? 52.504 -34.202 -9.848 1.00 45.50 94 GLN A O 1
ATOM 732 N N . THR A 1 95 ? 50.959 -35.814 -9.498 1.00 36.06 95 THR A N 1
ATOM 733 C CA . THR A 1 95 ? 50.919 -36.260 -8.086 1.00 36.06 95 THR A CA 1
ATOM 734 C C . THR A 1 95 ? 51.439 -35.373 -6.938 1.00 36.06 95 THR A C 1
ATOM 736 O O . THR A 1 95 ? 52.629 -35.094 -6.861 1.00 36.06 95 THR A O 1
ATOM 739 N N . GLU A 1 96 ? 50.528 -35.189 -5.961 1.00 41.59 96 GLU A N 1
ATOM 740 C CA . GLU A 1 96 ? 50.716 -35.207 -4.485 1.00 41.59 96 GLU A CA 1
ATOM 741 C C . GLU A 1 96 ? 51.554 -34.068 -3.855 1.00 41.59 96 GLU A C 1
ATOM 743 O O . GLU A 1 96 ? 52.606 -33.697 -4.342 1.00 41.59 96 GLU A O 1
ATOM 748 N N . GLY A 1 97 ? 51.197 -33.405 -2.752 1.00 41.06 97 GLY A N 1
ATOM 749 C CA . GLY A 1 97 ? 50.327 -33.722 -1.620 1.00 41.06 97 GLY A CA 1
ATOM 750 C C . GLY A 1 97 ? 51.079 -33.343 -0.328 1.00 41.06 97 GLY A C 1
ATOM 751 O O . GLY A 1 97 ? 52.150 -33.884 -0.093 1.00 41.06 97 GLY A O 1
ATOM 752 N N . ALA A 1 98 ? 50.557 -32.402 0.473 1.00 46.47 98 ALA A N 1
ATOM 753 C CA . ALA A 1 98 ? 50.847 -32.174 1.911 1.00 46.47 98 ALA A CA 1
ATOM 754 C C . ALA A 1 98 ? 50.084 -30.902 2.350 1.00 46.47 98 ALA A C 1
ATOM 756 O O . ALA A 1 98 ? 50.363 -29.819 1.849 1.00 46.47 98 ALA A O 1
ATOM 757 N N . SER A 1 99 ? 48.937 -30.995 3.027 1.00 51.03 99 SER A N 1
ATOM 758 C CA . SER A 1 99 ? 48.735 -31.218 4.473 1.00 51.03 99 SER A CA 1
ATOM 759 C C . SER A 1 99 ? 49.288 -30.106 5.375 1.00 51.03 99 SER A C 1
ATOM 761 O O . SER A 1 99 ? 50.493 -29.904 5.432 1.00 51.03 99 SER A O 1
ATOM 763 N N . GLU A 1 100 ? 48.349 -29.478 6.094 1.00 44.94 100 GLU A N 1
ATOM 764 C CA . GLU A 1 100 ? 48.436 -28.886 7.444 1.00 44.94 100 GLU A CA 1
ATOM 765 C C . GLU A 1 100 ? 49.543 -27.875 7.795 1.00 44.94 100 GLU A C 1
ATOM 767 O O . GLU A 1 100 ? 50.716 -28.220 7.917 1.00 44.94 100 GLU A O 1
ATOM 772 N N . ALA A 1 101 ? 49.105 -26.664 8.165 1.00 48.00 101 ALA A N 1
ATOM 773 C CA . ALA A 1 101 ? 49.321 -26.075 9.496 1.00 48.00 101 ALA A CA 1
ATOM 774 C C . ALA A 1 101 ? 48.309 -24.945 9.754 1.00 48.00 101 ALA A C 1
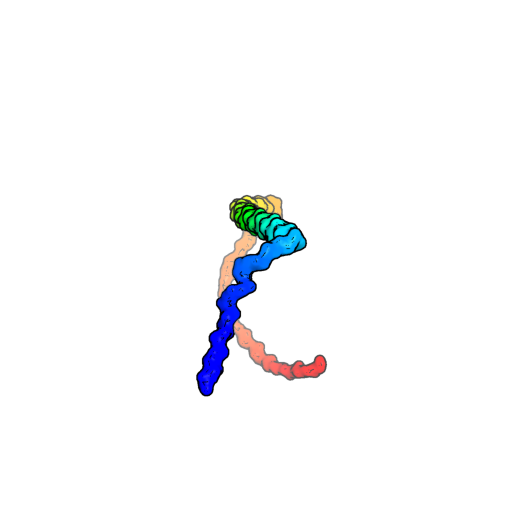ATOM 776 O O . ALA A 1 101 ? 48.058 -24.160 8.811 1.00 48.00 101 ALA A O 1
#

pLDDT: mean 74.02, std 23.93, range [30.52, 98.44]

Organism: NCBI:txid314043

InterPro domains:
  IPR013958 DASH complex subunit Dad1 [PF08649] (18-72)
  IPR013958 DASH complex subunit Dad1 [PTHR28025] (5-92)

Foldseek 3Di:
DDDPPPPPPDPPDDPQPPVRVVVVVVVVVVVVVVVVVVVVVVVVVVVVVVVVVVVVVCVVVVVVVVVVCVVVVDDCDDPPDDDDDDDDDDDDDDDDDDDDD